Protein AF-A0A7W0UXC5-F1 (afdb_monomer)

Solvent-accessible surface area (backbone atoms only — not comparable to full-atom values): 11082 Å² total; per-residue (Å²): 135,85,87,82,89,87,86,85,89,84,90,81,88,84,83,84,75,85,76,75,75,83,62,87,64,82,83,83,62,98,62,79,60,66,54,21,40,32,71,38,45,44,98,84,42,76,66,62,75,82,71,69,79,82,81,42,94,87,54,53,85,73,67,74,88,87,68,81,73,88,72,95,60,55,63,36,79,86,38,43,72,46,76,74,27,32,44,44,52,34,64,46,100,92,46,72,38,41,35,32,41,35,38,20,26,59,24,35,41,37,36,25,35,61,88,73,49,42,80,74,50,76,47,78,58,91,69,95,73,78,70,53,102,85,54,27,75,81,68,49,69,86,33,51,49,19,23,80,59,67,46,41,50,42,80,49,99,48,87,41,41,70,47,80,49,70,60,68,49,59,91,84

Secondary structure (DSSP, 8-state):
-------------------------TT---SPP--B-STTSSTT-----TT--S--TTTGGG-------------BTTB-B---EEEEEEEETTEEEEEEEEEETTTEEEEEETTTTEEEEEEEPP-S----TT-SSSSGGG--SS--S--EEEE-SSTT-EEEE---S---

Foldseek 3Di:
DDDDDDDDDDDDDDDDDPPPDPDPPPPPDPDDFQWQFFQLSDPVSVVDRPSDDPDDPVCVVVDDDQDDDDDPWDAFQVWFKDDWTWDRWAQDPVGTFIWIWIDGFQQKIWTAGPNRRHTPDMDHDDDPDDADPNADPPPPRPFRFWFPHDWGKADDPDPNDIDTGGDITDPD

Sequence (172 aa):
MEHRKFMKVMGLLLLLGCLVGWGPSGLAQGGKPADWLTDGGNPQRTAWQQDEKILTTSNVKDMKLLWKIKLDNQPRQMHSLLPALIVGRVNTSSGPKQIAIVTGVSDNIYAIDADKGELLWKKHFESSWTPPPGGGRGAGVLCPGGITATPVIGPTDTPGKYTIYAASWDGM

Radius of gyration: 27.44 Å; Cα contacts (8 Å, |Δi|>4): 272; chains: 1; bounding box: 96×42×79 Å

Mean predicted aligned error: 11.37 Å

pLDDT: mean 82.0, std 21.21, range [31.67, 98.75]

Structure (mmCIF, N/CA/C/O backbone):
data_AF-A0A7W0UXC5-F1
#
_entry.id   AF-A0A7W0UXC5-F1
#
loop_
_atom_site.group_PDB
_atom_site.id
_atom_site.type_symbol
_atom_site.label_atom_id
_atom_site.label_alt_id
_atom_site.label_comp_id
_atom_site.label_asym_id
_atom_site.label_entity_id
_atom_site.label_seq_id
_atom_site.pdbx_PDB_ins_code
_atom_site.Cartn_x
_atom_site.Cartn_y
_atom_site.Cartn_z
_atom_site.occupancy
_atom_site.B_iso_or_equiv
_atom_site.auth_seq_id
_atom_site.auth_comp_id
_atom_site.auth_asym_id
_atom_site.auth_atom_id
_atom_site.pdbx_PDB_model_num
ATOM 1 N N . MET A 1 1 ? -73.340 -24.972 55.426 1.00 36.94 1 MET A N 1
ATOM 2 C CA . MET A 1 1 ? -72.731 -26.264 55.064 1.00 36.94 1 MET A CA 1
ATOM 3 C C . MET A 1 1 ? -71.814 -25.993 53.886 1.00 36.94 1 MET A C 1
ATOM 5 O O . MET A 1 1 ? -72.316 -25.606 52.845 1.00 36.94 1 MET A O 1
ATOM 9 N N . GLU A 1 2 ? -70.551 -25.681 54.187 1.00 37.78 2 GLU A N 1
ATOM 10 C CA . GLU A 1 2 ? -69.393 -26.591 54.002 1.00 37.78 2 GLU A CA 1
ATOM 11 C C . GLU A 1 2 ? -69.001 -26.618 52.504 1.00 37.78 2 GLU A C 1
ATOM 13 O O . GLU A 1 2 ? -69.792 -27.058 51.688 1.00 37.78 2 GLU A O 1
ATOM 18 N N . HIS A 1 3 ? -67.875 -26.080 52.020 1.00 38.66 3 HIS A N 1
ATOM 19 C CA . HIS A 1 3 ? -66.517 -26.168 52.551 1.00 38.66 3 HIS A CA 1
ATOM 20 C C . HIS A 1 3 ? -65.644 -24.936 52.244 1.00 38.66 3 HIS A C 1
ATOM 22 O O . HIS A 1 3 ? -65.675 -24.333 51.174 1.00 38.66 3 HIS A O 1
ATOM 28 N N . ARG A 1 4 ? -64.805 -24.620 53.231 1.00 39.22 4 ARG A N 1
ATOM 29 C CA . ARG A 1 4 ? -63.694 -23.663 53.240 1.00 39.22 4 ARG A CA 1
ATOM 30 C C . ARG A 1 4 ? -62.384 -24.320 52.762 1.00 39.22 4 ARG A C 1
ATOM 32 O O . ARG A 1 4 ? -62.093 -25.421 53.204 1.00 39.22 4 ARG A O 1
ATOM 39 N N . LYS A 1 5 ? -61.547 -23.503 52.094 1.00 38.72 5 LYS A N 1
ATOM 40 C CA . LYS A 1 5 ? -60.062 -23.393 52.184 1.00 38.72 5 LYS A CA 1
ATOM 41 C C . LYS A 1 5 ? -59.183 -24.556 51.678 1.00 38.72 5 LYS A C 1
ATOM 43 O O . LYS A 1 5 ? -59.349 -25.669 52.131 1.00 38.72 5 LYS A O 1
ATOM 48 N N . PHE A 1 6 ? -58.149 -24.231 50.885 1.00 39.91 6 PHE A N 1
ATOM 49 C CA . PHE A 1 6 ? -56.703 -24.486 51.131 1.00 39.91 6 PHE A CA 1
ATOM 50 C C . PHE A 1 6 ? -55.902 -23.919 49.918 1.00 39.91 6 PHE A C 1
ATOM 52 O O . PHE A 1 6 ? -56.141 -24.327 48.796 1.00 39.91 6 PHE A O 1
ATOM 59 N N . MET A 1 7 ? -55.200 -22.779 49.993 1.00 31.67 7 MET A N 1
ATOM 60 C CA . MET A 1 7 ? -53.840 -22.517 50.510 1.00 31.67 7 MET A CA 1
ATOM 61 C C . MET A 1 7 ? -52.699 -22.633 49.458 1.00 31.67 7 MET A C 1
ATOM 63 O O . MET A 1 7 ? -52.324 -23.726 49.071 1.00 31.67 7 MET A O 1
ATOM 67 N N . LYS A 1 8 ? -52.089 -21.467 49.160 1.00 32.59 8 LYS A N 1
ATOM 68 C CA . LYS A 1 8 ? -50.639 -21.163 49.020 1.00 32.59 8 LYS A CA 1
ATOM 69 C C . LYS A 1 8 ? -49.799 -21.582 47.780 1.00 32.59 8 LYS A C 1
ATOM 71 O O . LYS A 1 8 ? -49.506 -22.746 47.581 1.00 32.59 8 LYS A O 1
ATOM 76 N N . VAL A 1 9 ? -49.207 -20.523 47.186 1.00 35.12 9 VAL A N 1
ATOM 77 C CA . VAL A 1 9 ? -47.785 -20.339 46.775 1.00 35.12 9 VAL A CA 1
ATOM 78 C C . VAL A 1 9 ? -47.315 -21.006 45.474 1.00 35.12 9 VAL A C 1
ATOM 80 O O . VAL A 1 9 ? -47.221 -22.218 45.409 1.00 35.12 9 VAL A O 1
ATOM 83 N N . MET A 1 10 ? -46.905 -20.199 44.483 1.00 35.91 10 MET A N 1
ATOM 84 C CA . MET A 1 10 ? -45.503 -20.047 44.027 1.00 35.91 10 MET A CA 1
ATOM 85 C C . MET A 1 10 ? -45.479 -19.103 42.811 1.00 35.91 10 MET A C 1
ATOM 87 O O . MET A 1 10 ? -46.195 -19.329 41.839 1.00 35.91 10 MET A O 1
ATOM 91 N N . GLY A 1 11 ? -44.679 -18.038 42.857 1.00 33.97 11 GLY A N 1
ATOM 92 C CA . GLY A 1 11 ? -44.380 -17.245 41.663 1.00 33.97 11 GLY A CA 1
ATOM 93 C C . GLY A 1 11 ? -43.333 -17.917 40.777 1.00 33.97 11 GLY A C 1
ATOM 94 O O . GLY A 1 11 ? -42.555 -18.720 41.278 1.00 33.97 11 GLY A O 1
ATOM 95 N N . LEU A 1 12 ? -43.284 -17.547 39.494 1.00 36.38 12 LEU A N 1
ATOM 96 C CA . LEU A 1 12 ? -42.035 -17.293 38.766 1.00 36.38 12 LEU A CA 1
ATOM 97 C C . LEU A 1 12 ? -42.296 -16.678 37.381 1.00 36.38 12 LEU A C 1
ATOM 99 O O . LEU A 1 12 ? -43.292 -16.965 36.725 1.00 36.38 12 LEU A O 1
ATOM 103 N N . LEU A 1 13 ? -41.352 -15.823 36.989 1.00 43.78 13 LEU A N 1
ATOM 104 C CA . LEU A 1 13 ? -41.182 -15.107 35.729 1.00 43.78 13 LEU A CA 1
ATOM 105 C C . LEU A 1 13 ? -41.384 -15.958 34.464 1.00 43.78 13 LEU A C 1
ATOM 107 O O . LEU A 1 13 ? -40.856 -17.061 34.399 1.00 43.78 13 LEU A O 1
ATOM 111 N N . LEU A 1 14 ? -41.908 -15.334 33.400 1.00 40.72 14 LEU A N 1
ATOM 112 C CA . LEU A 1 14 ? -41.502 -15.602 32.010 1.00 40.72 14 LEU A CA 1
ATOM 113 C C . LEU A 1 14 ? -41.455 -14.283 31.212 1.00 40.72 14 LEU A C 1
ATOM 115 O O . LEU A 1 14 ? -42.376 -13.922 30.487 1.00 40.72 14 L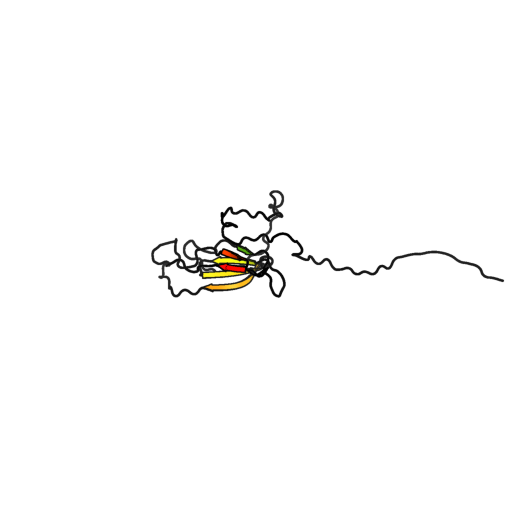EU A O 1
ATOM 119 N N . LEU A 1 15 ? -40.344 -13.559 31.368 1.00 43.34 15 LEU A N 1
ATOM 120 C CA . LEU A 1 15 ? -39.831 -12.633 30.356 1.00 43.34 15 LEU A CA 1
ATOM 121 C C . LEU A 1 15 ? -39.138 -13.485 29.276 1.00 43.34 15 LEU A C 1
ATOM 123 O O . LEU A 1 15 ? -37.982 -13.865 29.444 1.00 43.34 15 LEU A O 1
ATOM 127 N N . LEU A 1 16 ? -39.834 -13.806 28.182 1.00 45.47 16 LEU A N 1
ATOM 128 C CA . LEU A 1 16 ? -39.170 -14.098 26.904 1.00 45.47 16 LEU A CA 1
ATOM 129 C C . LEU A 1 16 ? -38.802 -12.729 26.303 1.00 45.47 16 LEU A C 1
ATOM 131 O O . LEU A 1 16 ? -39.671 -11.883 26.146 1.00 45.47 16 LEU A O 1
ATOM 135 N N . GLY A 1 17 ? -37.557 -12.379 25.999 1.00 39.31 17 GLY A N 1
ATOM 136 C CA . GLY A 1 17 ? -36.481 -13.228 25.506 1.00 39.31 17 GLY A CA 1
ATOM 137 C C . GLY A 1 17 ? -36.108 -12.854 24.067 1.00 39.31 17 GLY A C 1
ATOM 138 O O . GLY A 1 17 ? -35.896 -13.745 23.258 1.00 39.31 17 GLY A O 1
ATOM 139 N N . CYS A 1 18 ? -36.030 -11.561 23.722 1.00 36.66 18 CYS A N 1
ATOM 140 C CA . CYS A 1 18 ? -35.295 -11.126 22.531 1.00 36.66 18 CYS A CA 1
ATOM 141 C C . CYS A 1 18 ? -33.822 -10.976 22.912 1.00 36.66 18 CYS A C 1
ATOM 143 O O . CYS A 1 18 ? -33.339 -9.880 23.192 1.00 36.66 18 CYS A O 1
ATOM 145 N N . LEU A 1 19 ? -33.112 -12.105 22.949 1.00 41.59 19 LEU A N 1
ATOM 146 C CA . LEU A 1 19 ? -31.658 -12.112 22.860 1.00 41.59 19 LEU A CA 1
ATOM 147 C C . LEU A 1 19 ? -31.298 -11.619 21.456 1.00 41.59 19 LEU A C 1
ATOM 149 O O . LEU A 1 19 ? -31.180 -12.400 20.514 1.00 41.59 19 LEU A O 1
ATOM 153 N N . VAL A 1 20 ? -31.164 -10.302 21.310 1.00 51.16 20 VAL A N 1
ATOM 154 C CA . VAL A 1 20 ? -30.410 -9.722 20.203 1.00 51.16 20 VAL A CA 1
ATOM 155 C C . VAL A 1 20 ? -28.994 -10.244 20.381 1.00 51.16 20 VAL A C 1
ATOM 157 O O . VAL A 1 20 ? -28.284 -9.844 21.301 1.00 51.16 20 VAL A O 1
ATOM 160 N N . GLY A 1 21 ? -28.632 -11.228 19.561 1.00 40.81 21 GLY A N 1
ATOM 161 C CA . GLY A 1 21 ? -27.298 -11.792 19.551 1.00 40.81 21 GLY A CA 1
ATOM 162 C C . GLY A 1 21 ? -26.290 -10.675 19.329 1.00 40.81 21 GLY A C 1
ATOM 163 O O . GLY A 1 21 ? -26.206 -10.112 18.239 1.00 40.81 21 GLY A O 1
ATOM 164 N N . TRP A 1 22 ? -25.509 -10.369 20.361 1.00 45.59 22 TRP A N 1
ATOM 165 C CA . TRP A 1 22 ? -24.219 -9.715 20.211 1.00 45.59 22 TRP A CA 1
ATOM 166 C C . TRP A 1 22 ? -23.282 -10.683 19.484 1.00 45.59 22 TRP A C 1
ATOM 168 O O . TRP A 1 22 ? -22.440 -11.344 20.084 1.00 45.59 22 TRP A O 1
ATOM 178 N N . GLY A 1 23 ? -23.449 -10.796 18.167 1.00 49.66 23 GLY A N 1
ATOM 179 C CA . GLY A 1 23 ? -22.329 -11.158 17.313 1.00 49.66 23 GLY A CA 1
ATOM 180 C C . GLY A 1 23 ? -21.300 -10.027 17.399 1.00 49.66 23 GLY A C 1
ATOM 181 O O . GLY A 1 23 ? -21.712 -8.864 17.493 1.00 49.66 23 GLY A O 1
ATOM 182 N N . PRO A 1 24 ? -19.985 -10.313 17.395 1.00 45.75 24 PRO A N 1
ATOM 183 C CA . PRO A 1 24 ? -18.976 -9.270 17.332 1.00 45.75 24 PRO A CA 1
ATOM 184 C C . PRO A 1 24 ? -19.204 -8.498 16.036 1.00 45.75 24 PRO A C 1
ATOM 186 O O . PRO A 1 24 ? -18.845 -8.930 14.944 1.00 45.75 24 PRO A O 1
ATOM 189 N N . SER A 1 25 ? -19.863 -7.354 16.172 1.00 50.22 25 SER A N 1
ATOM 190 C CA . SER A 1 25 ? -20.007 -6.356 15.129 1.00 50.22 25 SER A CA 1
ATOM 191 C C . SER A 1 25 ? -18.647 -5.682 15.021 1.00 50.22 25 SER A C 1
ATOM 193 O O . SER A 1 25 ? -18.435 -4.583 15.530 1.00 50.22 25 SER A O 1
ATOM 195 N N . GLY A 1 26 ? -17.681 -6.402 14.447 1.00 52.19 26 GLY A N 1
ATOM 196 C CA . GLY A 1 26 ? -16.426 -5.810 14.024 1.00 52.19 26 GLY A CA 1
ATOM 197 C C . GLY A 1 26 ? -16.777 -4.627 13.132 1.00 52.19 26 GLY A C 1
ATOM 198 O O . GLY A 1 26 ? -17.534 -4.786 12.179 1.00 52.19 26 GLY A O 1
ATOM 199 N N . LEU A 1 27 ? -16.252 -3.452 13.479 1.00 52.56 27 LEU A N 1
ATOM 200 C CA . LEU A 1 27 ? -16.421 -2.158 12.803 1.00 52.56 27 LEU A CA 1
ATOM 201 C C . LEU A 1 27 ? -17.557 -1.233 13.282 1.00 52.56 27 LEU A C 1
ATOM 203 O O . LEU A 1 27 ? -17.791 -0.207 12.644 1.00 52.56 27 LEU A O 1
ATOM 207 N N . ALA A 1 28 ? -18.176 -1.468 14.442 1.00 43.12 28 ALA A N 1
ATOM 208 C CA . ALA A 1 28 ? -18.952 -0.424 15.127 1.00 43.12 28 ALA A CA 1
ATOM 209 C C . ALA A 1 28 ? -18.082 0.365 16.127 1.00 43.12 28 ALA A C 1
ATOM 211 O O . ALA A 1 28 ? -18.324 0.352 17.330 1.00 43.12 28 ALA A O 1
ATOM 212 N N . GLN A 1 29 ? -17.050 1.062 15.643 1.00 43.69 29 GLN A N 1
ATOM 213 C CA . GLN A 1 29 ? -16.349 2.062 16.452 1.00 43.69 29 GLN A CA 1
ATOM 214 C C . GLN A 1 29 ? -16.092 3.307 15.602 1.00 43.69 29 GLN A C 1
ATOM 216 O O . GLN A 1 29 ? -15.340 3.278 14.628 1.00 43.69 29 GLN A O 1
ATOM 221 N N . GLY A 1 30 ? -16.764 4.403 15.969 1.00 43.41 30 GLY A N 1
ATOM 222 C CA . GLY A 1 30 ? -16.698 5.726 15.339 1.00 43.41 30 GLY A CA 1
ATOM 223 C C . GLY A 1 30 ? -15.364 6.456 15.530 1.00 43.41 30 GLY A C 1
ATOM 224 O O . GLY A 1 30 ? -15.349 7.675 15.662 1.00 43.41 30 GLY A O 1
ATOM 225 N N . GLY A 1 31 ? -14.250 5.722 15.568 1.00 53.28 31 GLY A N 1
ATOM 226 C CA . GLY A 1 31 ? -12.914 6.283 15.420 1.00 53.28 31 GLY A CA 1
ATOM 227 C C . GLY A 1 31 ? -12.640 6.624 13.956 1.00 53.28 31 GLY A C 1
ATOM 228 O O . GLY A 1 31 ? -13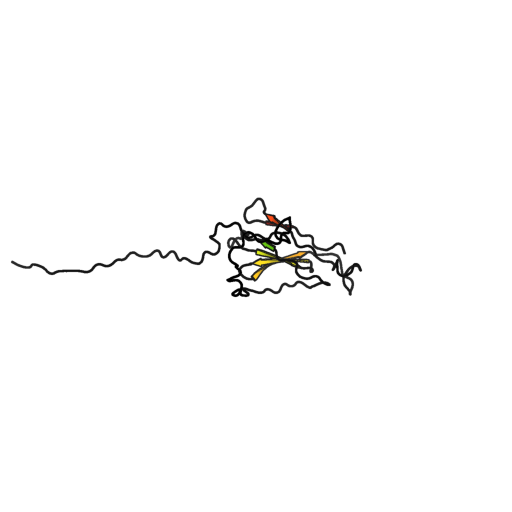.184 5.990 13.036 1.00 53.28 31 GLY A O 1
ATOM 229 N N . LYS A 1 32 ? -11.795 7.635 13.729 1.00 63.78 32 LYS A N 1
ATOM 230 C CA . LYS A 1 32 ? -11.215 7.856 12.402 1.00 63.78 32 LYS A CA 1
ATOM 231 C C . LYS A 1 32 ? -10.501 6.562 11.979 1.00 63.78 32 LYS A C 1
ATOM 233 O O . LYS A 1 32 ? -9.865 5.941 12.831 1.00 63.78 32 LYS A O 1
ATOM 238 N N . PRO A 1 33 ? -10.660 6.101 10.727 1.00 77.44 33 PRO A N 1
ATOM 239 C CA . PRO A 1 33 ? -9.871 4.978 10.237 1.00 77.44 33 PRO A CA 1
ATOM 240 C C . PRO A 1 33 ? -8.381 5.272 10.446 1.00 77.44 33 PRO A C 1
ATOM 242 O O . PRO A 1 33 ? -7.949 6.385 10.151 1.00 77.44 33 PRO A O 1
ATOM 245 N N . ALA A 1 34 ? -7.615 4.292 10.933 1.00 87.69 34 ALA A N 1
ATOM 246 C CA . ALA A 1 34 ? -6.159 4.386 11.056 1.00 87.69 34 ALA A CA 1
ATOM 247 C C . ALA A 1 34 ? -5.504 4.230 9.670 1.00 87.69 34 ALA A C 1
ATOM 249 O O . ALA A 1 34 ? -4.797 3.263 9.386 1.00 87.69 34 ALA A O 1
ATOM 250 N N . ASP A 1 35 ? -5.821 5.167 8.780 1.00 93.12 35 ASP A N 1
ATOM 251 C CA . ASP A 1 35 ? -5.352 5.197 7.404 1.00 93.12 35 ASP A CA 1
ATOM 252 C C . ASP A 1 35 ? -3.819 5.368 7.357 1.00 93.12 35 ASP A C 1
ATOM 254 O O . ASP A 1 35 ? -3.210 6.055 8.179 1.00 93.12 35 ASP A O 1
ATOM 258 N N . TRP A 1 36 ? -3.188 4.747 6.361 1.00 96.62 36 TRP A N 1
ATOM 259 C CA . TRP A 1 36 ? -1.774 4.907 6.020 1.00 96.62 36 TRP A CA 1
ATOM 260 C C . TRP A 1 36 ? -1.660 5.014 4.498 1.00 96.62 36 TRP A C 1
ATOM 262 O O . TRP A 1 36 ? -1.390 4.040 3.797 1.00 96.62 36 TRP A O 1
ATOM 272 N N . LEU A 1 37 ? -1.966 6.201 3.974 1.00 96.38 37 LEU A N 1
ATOM 273 C CA . LEU A 1 37 ? -2.266 6.403 2.550 1.00 96.38 37 LEU A CA 1
ATOM 274 C C . LEU A 1 37 ? -1.046 6.721 1.677 1.00 96.38 37 LEU A C 1
ATOM 276 O O . LEU A 1 37 ? -1.165 6.844 0.462 1.00 96.38 37 LEU A O 1
ATOM 280 N N . THR A 1 38 ? 0.124 6.892 2.277 1.00 96.81 38 THR A N 1
ATOM 281 C CA . THR A 1 38 ? 1.370 7.210 1.576 1.00 96.81 38 THR A CA 1
ATOM 282 C C . THR A 1 38 ? 2.539 6.584 2.312 1.00 96.81 38 THR A C 1
ATOM 284 O O . THR A 1 38 ? 2.470 6.339 3.519 1.00 96.81 38 THR A O 1
ATOM 287 N N . ASP A 1 39 ? 3.640 6.372 1.602 1.00 96.06 39 ASP A N 1
ATOM 288 C CA . ASP A 1 39 ? 4.907 6.040 2.237 1.00 96.06 39 ASP A CA 1
ATOM 289 C C . ASP A 1 39 ? 5.266 7.080 3.316 1.00 96.06 39 ASP A C 1
ATOM 291 O O . ASP A 1 39 ? 5.092 8.284 3.114 1.00 96.06 39 ASP A O 1
ATOM 295 N N . GLY A 1 40 ? 5.702 6.605 4.483 1.00 95.75 40 GLY A N 1
ATOM 296 C CA . GLY A 1 40 ? 5.922 7.429 5.678 1.00 95.75 40 GLY A CA 1
ATOM 297 C C . GLY A 1 40 ? 4.657 7.921 6.408 1.00 95.75 40 GLY A C 1
ATOM 298 O O . GLY A 1 40 ? 4.781 8.673 7.373 1.00 95.75 40 GLY A O 1
ATOM 299 N N . GLY A 1 41 ? 3.455 7.520 5.983 1.00 94.44 41 GLY A N 1
ATOM 300 C CA . GLY A 1 41 ? 2.181 7.711 6.695 1.00 94.44 41 GLY A CA 1
ATOM 301 C C . GLY A 1 41 ? 1.507 9.076 6.515 1.00 94.44 41 GLY A C 1
ATOM 302 O O . GLY A 1 41 ? 0.287 9.173 6.605 1.00 94.44 41 GLY A O 1
ATOM 303 N N . ASN A 1 42 ? 2.263 10.132 6.212 1.00 93.44 42 ASN A N 1
ATOM 304 C CA . ASN A 1 42 ? 1.749 11.482 5.956 1.00 93.44 42 ASN A CA 1
ATOM 305 C C . ASN A 1 42 ? 2.686 12.260 5.007 1.00 93.44 42 ASN A C 1
ATOM 307 O O . ASN A 1 42 ? 3.779 11.771 4.711 1.00 93.44 42 ASN A O 1
ATOM 311 N N . PRO A 1 43 ? 2.310 13.464 4.525 1.00 93.56 43 PRO A N 1
ATOM 312 C CA . PRO A 1 43 ? 3.158 14.249 3.620 1.00 93.56 43 PRO A CA 1
ATOM 313 C C . PRO A 1 43 ? 4.549 14.584 4.179 1.00 93.56 43 PRO A C 1
ATOM 315 O O . PRO A 1 43 ? 5.505 14.689 3.417 1.00 93.56 43 PRO A O 1
ATOM 318 N N . GLN A 1 44 ? 4.678 14.721 5.502 1.00 95.81 44 GLN A N 1
ATOM 319 C CA . GLN A 1 44 ? 5.952 14.952 6.195 1.00 95.81 44 GLN A CA 1
ATOM 320 C C . GLN A 1 44 ? 6.759 13.662 6.409 1.00 95.81 44 GLN A C 1
ATOM 322 O O . GLN A 1 44 ? 7.893 13.726 6.877 1.00 95.81 44 GLN A O 1
ATOM 327 N N . ARG A 1 45 ? 6.188 12.501 6.067 1.00 95.50 45 ARG A N 1
ATOM 328 C CA . ARG A 1 45 ? 6.786 11.168 6.191 1.00 95.50 45 ARG A CA 1
ATOM 329 C C . ARG A 1 45 ? 7.292 10.869 7.602 1.00 95.50 45 ARG A C 1
ATOM 331 O O . ARG A 1 45 ? 8.366 10.301 7.776 1.00 95.50 45 ARG A O 1
ATOM 338 N N . THR A 1 46 ? 6.521 11.237 8.625 1.00 96.50 46 THR A N 1
ATOM 339 C CA . THR A 1 46 ? 6.961 11.080 10.025 1.00 96.50 46 THR A CA 1
ATOM 340 C C . THR A 1 46 ? 6.981 9.630 10.514 1.00 96.50 46 THR A C 1
ATOM 342 O O . THR A 1 46 ? 7.430 9.388 11.630 1.00 96.50 46 THR A O 1
ATOM 345 N N . ALA A 1 47 ? 6.451 8.681 9.735 1.00 95.81 47 ALA A N 1
ATOM 346 C CA . ALA A 1 47 ? 6.353 7.262 10.080 1.00 95.81 47 ALA A CA 1
ATOM 347 C C . ALA A 1 47 ? 5.625 6.991 11.414 1.00 95.81 47 ALA A C 1
ATOM 349 O O . ALA A 1 47 ? 5.955 6.053 12.136 1.00 95.81 47 ALA A O 1
ATOM 350 N N . TRP A 1 48 ? 4.613 7.801 11.743 1.00 94.69 48 TRP A N 1
ATOM 351 C CA . TRP A 1 48 ? 3.879 7.697 13.005 1.00 94.69 48 TRP A CA 1
ATOM 352 C C . TRP A 1 48 ? 2.388 7.447 12.772 1.00 94.69 48 TRP A C 1
ATOM 354 O O . TRP A 1 48 ? 1.705 8.296 12.200 1.00 94.69 48 TRP A O 1
ATOM 364 N N . GLN A 1 49 ? 1.881 6.309 13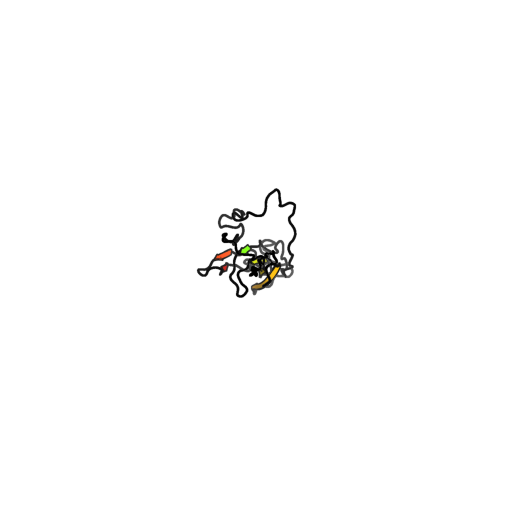.264 1.00 92.38 49 GLN A N 1
ATOM 365 C CA . GLN A 1 49 ? 0.445 6.028 13.306 1.00 92.38 49 GLN A CA 1
ATOM 366 C C . GLN A 1 49 ? -0.165 6.624 14.582 1.00 92.38 49 GLN A C 1
ATOM 368 O O . GLN A 1 49 ? -0.078 6.040 15.663 1.00 92.38 49 GLN A O 1
ATOM 373 N N . GLN A 1 50 ? -0.754 7.813 14.469 1.00 90.69 50 GLN A N 1
ATOM 374 C CA . GLN A 1 50 ? -1.307 8.552 15.610 1.00 90.69 50 GLN A CA 1
ATOM 375 C C . GLN A 1 50 ? -2.597 7.935 16.153 1.00 90.69 50 GLN A C 1
ATOM 377 O O . GLN A 1 50 ? -2.884 8.077 17.346 1.00 90.69 50 GLN A O 1
ATOM 382 N N . ASP A 1 51 ? -3.342 7.224 15.308 1.00 89.56 51 ASP A N 1
ATOM 383 C CA . ASP A 1 51 ? -4.630 6.629 15.664 1.00 89.56 51 ASP A CA 1
ATOM 384 C C . ASP A 1 51 ? -4.493 5.222 16.281 1.00 89.56 51 ASP A C 1
ATOM 386 O O . ASP A 1 51 ? -5.476 4.659 16.759 1.00 89.56 51 ASP A O 1
ATOM 390 N N . GLU A 1 52 ? -3.274 4.671 16.369 1.00 88.25 52 GLU A N 1
ATOM 391 C CA . GLU A 1 52 ? -3.003 3.386 17.030 1.00 88.25 52 GLU A CA 1
ATOM 392 C C . GLU A 1 52 ? -3.117 3.518 18.558 1.00 88.25 52 GLU A C 1
ATOM 394 O O . GLU A 1 52 ? -2.542 4.428 19.173 1.00 88.25 52 GLU A O 1
ATOM 399 N N . LYS A 1 53 ? -3.895 2.625 19.179 1.00 89.81 53 LYS A N 1
ATOM 400 C CA . LYS A 1 53 ? -4.211 2.641 20.623 1.00 89.81 53 LYS A CA 1
ATOM 401 C C . LYS A 1 53 ? -4.262 1.244 21.255 1.00 89.81 53 LYS A C 1
ATOM 403 O O . LYS A 1 53 ? -4.540 1.135 22.446 1.00 89.81 53 LYS A O 1
ATOM 408 N N . ILE A 1 54 ? -4.041 0.191 20.472 1.00 91.62 54 ILE A N 1
ATOM 409 C CA . ILE A 1 54 ? -4.171 -1.208 20.881 1.00 91.62 54 ILE A CA 1
ATOM 410 C C . ILE A 1 54 ? -2.815 -1.732 21.355 1.00 91.62 54 ILE A C 1
ATOM 412 O O . ILE A 1 54 ? -2.726 -2.312 22.437 1.00 91.62 54 ILE A O 1
ATOM 416 N N . LEU A 1 55 ? -1.755 -1.530 20.569 1.00 93.88 55 LEU A N 1
ATOM 417 C CA . LEU A 1 55 ? -0.414 -2.018 20.887 1.00 93.88 55 LEU A CA 1
ATOM 418 C C . LEU A 1 55 ? 0.286 -1.127 21.921 1.00 93.88 55 LEU A C 1
ATOM 420 O O . LEU A 1 55 ? 0.341 0.096 21.798 1.00 93.88 55 LEU A O 1
ATOM 424 N N . THR A 1 56 ? 0.871 -1.757 22.937 1.00 95.75 56 THR A N 1
ATOM 425 C CA . THR A 1 56 ? 1.622 -1.117 24.021 1.00 95.75 56 THR A CA 1
ATOM 426 C C . THR A 1 56 ? 2.904 -1.896 24.311 1.00 95.75 56 THR A C 1
ATOM 428 O O . THR A 1 56 ? 3.027 -3.080 23.996 1.00 95.75 56 THR A O 1
ATOM 431 N N . THR A 1 57 ? 3.864 -1.272 24.996 1.00 96.69 57 THR A N 1
ATOM 432 C CA . THR A 1 57 ? 5.102 -1.952 25.421 1.00 96.69 57 THR A CA 1
ATOM 433 C C . THR A 1 57 ? 4.854 -3.127 26.372 1.00 96.69 57 THR A C 1
ATOM 435 O O . THR A 1 57 ? 5.701 -4.011 26.475 1.00 96.69 57 THR A O 1
ATOM 438 N N . SER A 1 58 ? 3.702 -3.176 27.048 1.00 97.38 58 SER A N 1
ATOM 439 C CA . SER A 1 58 ? 3.346 -4.265 27.960 1.00 97.38 58 SER A CA 1
ATOM 440 C C . SER A 1 58 ? 2.664 -5.451 27.275 1.00 97.38 58 SER A C 1
ATOM 442 O O . SER A 1 58 ? 2.776 -6.565 27.791 1.00 97.38 58 SER A O 1
ATOM 444 N N . ASN A 1 59 ? 1.986 -5.241 26.137 1.00 97.69 59 ASN A N 1
ATOM 445 C CA . ASN A 1 59 ? 1.230 -6.288 25.436 1.00 97.69 59 ASN A CA 1
ATOM 446 C C . ASN A 1 59 ? 1.873 -6.763 24.121 1.00 97.69 59 ASN A C 1
ATOM 448 O O . ASN A 1 59 ? 1.554 -7.853 23.655 1.00 97.69 59 ASN A O 1
ATOM 452 N N . VAL A 1 60 ? 2.816 -6.004 23.547 1.00 96.94 60 VAL A N 1
ATOM 453 C CA . VAL A 1 60 ? 3.442 -6.330 22.251 1.00 96.94 60 VAL A CA 1
ATOM 454 C C . VAL A 1 60 ? 4.158 -7.688 22.259 1.00 96.94 60 VAL A C 1
ATOM 456 O O . VAL A 1 60 ? 4.275 -8.339 21.225 1.00 96.94 60 VAL A O 1
ATOM 459 N N . LYS A 1 61 ? 4.577 -8.152 23.443 1.00 97.56 61 LYS A N 1
ATOM 460 C CA . LYS A 1 61 ? 5.166 -9.481 23.667 1.00 97.56 61 LYS A CA 1
ATOM 461 C C . LYS A 1 61 ? 4.241 -10.642 23.272 1.00 97.56 61 LYS A C 1
ATOM 463 O O . LYS A 1 61 ? 4.733 -11.722 22.971 1.00 97.56 61 LYS A O 1
ATOM 468 N N . ASP A 1 62 ? 2.927 -10.417 23.272 1.00 97.00 62 ASP A N 1
ATOM 469 C CA . ASP A 1 62 ? 1.906 -11.433 23.002 1.00 97.00 62 ASP A CA 1
ATOM 470 C C . ASP A 1 62 ? 1.404 -11.382 21.543 1.00 97.00 62 ASP A C 1
ATOM 472 O O . ASP A 1 62 ? 0.425 -12.048 21.194 1.00 97.00 62 ASP A O 1
ATOM 476 N N . MET A 1 63 ? 2.056 -10.589 20.681 1.00 97.19 63 MET A N 1
ATOM 477 C CA . MET A 1 63 ? 1.701 -10.445 19.269 1.00 97.19 63 MET A CA 1
ATOM 478 C C . MET A 1 63 ? 1.820 -11.775 18.517 1.00 97.19 63 MET A C 1
ATOM 480 O O . MET A 1 63 ? 2.740 -12.564 18.732 1.00 97.19 63 MET A O 1
ATOM 484 N N . LYS A 1 64 ? 0.884 -12.015 17.594 1.00 97.00 64 LYS A N 1
ATOM 485 C CA . LYS A 1 64 ? 0.819 -13.238 16.789 1.00 97.00 64 LYS A CA 1
ATOM 486 C C . LYS A 1 64 ? 0.718 -12.900 15.312 1.00 97.00 64 LYS A C 1
ATOM 488 O O . LYS A 1 64 ? 0.115 -11.899 14.934 1.00 97.00 64 LYS A O 1
ATOM 493 N N . LEU A 1 65 ? 1.256 -13.787 14.480 1.00 97.44 65 LEU A N 1
ATOM 494 C CA . LEU A 1 65 ? 0.996 -13.765 13.047 1.00 97.44 65 LEU A CA 1
ATOM 495 C C . LEU A 1 65 ? -0.471 -14.144 12.805 1.00 97.44 65 LEU A C 1
ATOM 497 O O . LEU A 1 65 ? -0.864 -15.269 13.110 1.00 97.44 65 LEU A O 1
ATOM 501 N N . LEU A 1 66 ? -1.265 -13.218 12.264 1.00 97.12 66 LEU A N 1
ATOM 502 C CA . LEU A 1 66 ? -2.670 -13.478 11.934 1.00 97.12 66 LEU A CA 1
ATOM 503 C C . LEU A 1 66 ? -2.807 -14.232 10.609 1.00 97.12 66 LEU A C 1
ATOM 505 O O . LEU A 1 66 ? -3.544 -15.209 10.521 1.00 97.12 66 LEU A O 1
ATOM 509 N N . TRP A 1 67 ? -2.060 -13.812 9.589 1.00 98.19 67 TRP A N 1
ATOM 510 C CA . TRP A 1 67 ? -2.068 -14.433 8.269 1.00 98.19 67 TRP A CA 1
ATOM 511 C C . TRP A 1 67 ? -0.771 -14.134 7.511 1.00 98.19 67 TRP A C 1
ATOM 513 O O . TRP A 1 67 ? 0.009 -13.257 7.881 1.00 98.19 67 TRP A O 1
ATOM 523 N N . LYS A 1 68 ? -0.537 -14.888 6.432 1.00 97.94 68 LYS A N 1
ATOM 524 C CA . LYS A 1 68 ? 0.518 -14.630 5.446 1.00 97.94 68 LYS A CA 1
ATOM 525 C C . LYS A 1 68 ? -0.028 -14.886 4.047 1.00 97.94 68 LYS A C 1
ATOM 527 O O . LYS A 1 68 ? -0.766 -15.847 3.847 1.00 97.94 68 LYS A O 1
ATOM 532 N N . ILE A 1 69 ? 0.389 -14.075 3.082 1.00 98.19 69 ILE A N 1
ATOM 533 C CA . ILE A 1 69 ? 0.034 -14.238 1.672 1.00 98.19 69 ILE A CA 1
ATOM 534 C C . ILE A 1 69 ? 1.298 -14.211 0.814 1.00 98.19 69 ILE A C 1
ATOM 536 O O . ILE A 1 69 ? 2.239 -13.469 1.097 1.00 98.19 69 ILE A O 1
ATOM 540 N N . LYS A 1 70 ? 1.334 -15.040 -0.233 1.00 97.50 70 LYS A N 1
ATOM 541 C CA . LYS A 1 70 ? 2.371 -14.989 -1.265 1.00 97.50 70 LYS A CA 1
ATOM 542 C C . LYS A 1 70 ? 1.814 -14.248 -2.473 1.00 97.50 70 LYS A C 1
ATOM 544 O O . LYS A 1 70 ? 0.841 -14.698 -3.067 1.00 97.50 70 LYS A O 1
ATOM 549 N N . LEU A 1 71 ? 2.449 -13.138 -2.827 1.00 98.19 71 LEU A N 1
ATOM 550 C CA . LEU A 1 71 ? 2.145 -12.380 -4.038 1.00 98.19 71 LEU A CA 1
ATOM 551 C C . LEU A 1 71 ? 3.083 -12.834 -5.154 1.00 98.19 71 LEU A C 1
ATOM 553 O O . LEU A 1 71 ? 4.238 -13.180 -4.899 1.00 98.19 71 LEU A O 1
ATOM 557 N N . ASP A 1 72 ? 2.611 -12.817 -6.394 1.00 95.94 72 ASP A N 1
ATOM 558 C CA . ASP A 1 72 ? 3.389 -13.192 -7.576 1.00 95.94 72 ASP A CA 1
ATOM 559 C C . ASP A 1 72 ? 4.303 -12.050 -8.055 1.00 95.94 72 ASP A C 1
ATOM 561 O O . ASP A 1 72 ? 4.473 -11.808 -9.248 1.00 95.94 72 ASP A O 1
ATOM 565 N N . ASN A 1 73 ? 4.942 -11.365 -7.103 1.00 94.88 73 ASN A N 1
ATOM 566 C CA . ASN A 1 73 ? 5.963 -10.376 -7.395 1.00 94.88 73 ASN A CA 1
ATOM 567 C C . ASN A 1 73 ? 7.301 -11.058 -7.674 1.00 94.88 73 ASN A C 1
ATOM 569 O O . ASN A 1 73 ? 7.887 -11.652 -6.770 1.00 94.88 73 ASN A O 1
ATOM 573 N N . GLN A 1 74 ? 7.804 -10.925 -8.899 1.00 91.69 74 GLN A N 1
ATOM 574 C CA . GLN A 1 74 ? 9.176 -11.306 -9.229 1.00 91.69 74 GLN A CA 1
ATOM 575 C C . GLN A 1 74 ? 10.124 -10.171 -8.820 1.00 91.69 74 GLN A C 1
ATOM 577 O O . GLN A 1 74 ? 10.008 -9.079 -9.386 1.00 91.69 74 GLN A O 1
ATOM 582 N N . PRO A 1 75 ? 11.034 -10.380 -7.848 1.00 90.75 75 PRO A N 1
ATOM 583 C CA . PRO A 1 75 ? 12.045 -9.386 -7.510 1.00 90.75 75 PRO A CA 1
ATOM 584 C C . PRO A 1 75 ? 12.932 -9.085 -8.720 1.00 90.75 75 PRO A C 1
ATOM 586 O O . PRO A 1 75 ? 13.216 -9.965 -9.533 1.00 90.75 75 PRO A O 1
ATOM 589 N N . ARG A 1 76 ? 13.386 -7.840 -8.829 1.00 86.69 76 ARG A N 1
ATOM 590 C CA . ARG A 1 76 ? 14.290 -7.385 -9.889 1.00 86.69 76 ARG A CA 1
ATOM 591 C C . ARG A 1 76 ? 15.417 -6.598 -9.232 1.00 86.69 76 ARG A C 1
ATOM 593 O O . ARG A 1 76 ? 15.155 -5.615 -8.543 1.00 86.69 76 ARG A O 1
ATOM 600 N N . GLN A 1 77 ? 16.665 -7.011 -9.450 1.00 85.81 77 GLN A N 1
ATOM 601 C CA . GLN A 1 77 ? 17.828 -6.417 -8.777 1.00 85.81 77 GLN A CA 1
ATOM 602 C C . GLN A 1 77 ? 17.633 -6.413 -7.244 1.00 85.81 77 GLN A C 1
ATOM 604 O O . GLN A 1 77 ? 17.280 -7.440 -6.668 1.00 85.81 77 GLN A O 1
ATOM 609 N N . MET A 1 78 ? 17.816 -5.265 -6.589 1.00 87.81 78 MET A N 1
ATOM 610 C CA . MET A 1 78 ? 17.621 -5.075 -5.146 1.00 87.81 78 MET A CA 1
ATOM 611 C C . MET A 1 78 ? 16.186 -4.656 -4.771 1.00 87.81 78 MET A C 1
ATOM 613 O O . MET A 1 78 ? 15.955 -4.181 -3.662 1.00 87.81 78 MET A O 1
ATOM 617 N N . HIS A 1 79 ? 15.219 -4.817 -5.680 1.00 90.88 79 HIS A N 1
ATOM 618 C CA . HIS A 1 79 ? 13.836 -4.370 -5.496 1.00 90.88 79 HIS A CA 1
ATOM 619 C C . HIS A 1 79 ? 12.864 -5.549 -5.439 1.00 90.88 79 HIS A C 1
ATOM 621 O O . HIS A 1 79 ? 13.021 -6.555 -6.135 1.00 90.88 79 HIS A O 1
ATOM 627 N N . SER A 1 80 ? 11.829 -5.416 -4.612 1.00 94.69 80 SER A N 1
ATOM 628 C CA . SER A 1 80 ? 10.791 -6.430 -4.410 1.00 94.69 80 SER A CA 1
ATOM 629 C C . SER A 1 80 ? 9.433 -5.749 -4.192 1.00 94.69 80 SER A C 1
ATOM 631 O O . SER A 1 80 ? 9.042 -4.905 -4.997 1.00 94.69 80 SER A O 1
ATOM 633 N N . LEU A 1 81 ? 8.696 -6.129 -3.148 1.00 97.19 81 LEU A N 1
ATOM 634 C CA . LEU A 1 81 ? 7.519 -5.412 -2.674 1.00 97.19 81 LEU A CA 1
ATOM 635 C C . LEU A 1 81 ? 7.930 -4.083 -2.028 1.00 97.19 81 LEU A C 1
ATOM 637 O O . LEU A 1 81 ? 8.942 -4.005 -1.333 1.00 97.19 81 LEU A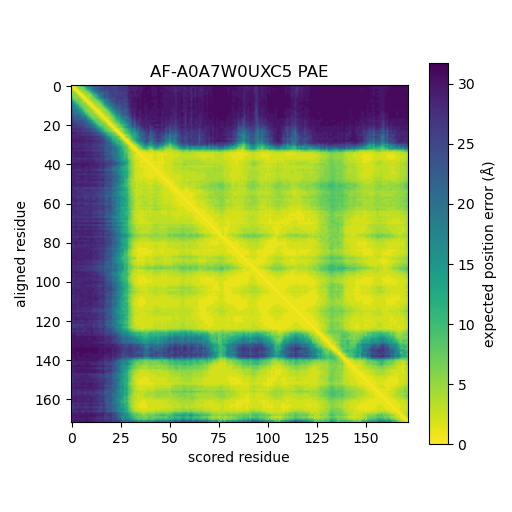 O 1
ATOM 641 N N . LEU A 1 82 ? 7.119 -3.061 -2.257 1.00 96.38 82 LEU A N 1
ATOM 642 C CA . LEU A 1 82 ? 7.227 -1.737 -1.655 1.00 96.38 82 LEU A CA 1
ATOM 643 C C . LEU A 1 82 ? 6.390 -1.679 -0.361 1.00 96.38 82 LEU A C 1
ATOM 645 O O . LEU A 1 82 ? 5.565 -2.573 -0.137 1.00 96.38 82 LEU A O 1
ATOM 649 N N . PRO A 1 83 ? 6.588 -0.659 0.501 1.00 96.31 83 PRO A N 1
ATOM 650 C CA . PRO A 1 83 ? 5.802 -0.476 1.718 1.00 96.31 83 PRO A CA 1
ATOM 651 C C . PRO A 1 83 ? 4.296 -0.669 1.510 1.00 96.31 83 PRO A C 1
ATOM 653 O O . PRO A 1 83 ? 3.712 -0.162 0.550 1.00 96.31 83 PRO A O 1
ATOM 656 N N . ALA A 1 84 ? 3.670 -1.406 2.428 1.00 97.12 84 ALA A N 1
ATOM 657 C CA . ALA A 1 84 ? 2.229 -1.602 2.431 1.00 97.12 84 ALA A CA 1
ATOM 658 C C . ALA A 1 84 ? 1.519 -0.319 2.880 1.00 97.12 84 ALA A C 1
ATOM 660 O O . ALA A 1 84 ? 1.904 0.306 3.868 1.00 97.12 84 ALA A O 1
ATOM 661 N N . LEU A 1 85 ? 0.460 0.040 2.165 1.00 98.25 85 LEU A N 1
ATOM 662 C CA . LEU A 1 85 ? -0.437 1.140 2.500 1.00 98.25 85 LEU A CA 1
ATOM 663 C C . LEU A 1 85 ? -1.743 0.569 3.041 1.00 98.25 85 LEU A C 1
ATOM 665 O O . LEU A 1 85 ? -2.185 -0.485 2.585 1.00 98.25 85 LEU A O 1
ATOM 669 N N . ILE A 1 86 ? -2.378 1.260 3.983 1.00 97.50 86 ILE A N 1
ATOM 670 C CA . ILE A 1 86 ? -3.624 0.808 4.611 1.00 97.50 86 ILE A CA 1
ATOM 671 C C . ILE A 1 86 ? -4.727 1.817 4.324 1.00 97.50 86 ILE A C 1
ATOM 673 O O . ILE A 1 86 ? -4.612 2.992 4.664 1.00 97.50 86 ILE A O 1
ATOM 677 N N . VAL A 1 87 ? -5.815 1.337 3.728 1.00 96.75 87 VAL A N 1
ATOM 678 C CA . VAL A 1 87 ? -7.074 2.070 3.621 1.00 96.75 87 VAL A CA 1
ATOM 679 C C . VAL A 1 87 ? -8.029 1.475 4.644 1.00 96.75 87 VAL A C 1
ATOM 681 O O . VAL A 1 87 ? -8.555 0.377 4.463 1.00 96.75 87 VAL A O 1
ATOM 684 N N . GLY A 1 88 ? -8.228 2.181 5.748 1.00 93.88 88 GLY A N 1
ATOM 685 C CA . GLY A 1 88 ? -8.915 1.696 6.937 1.00 93.88 88 GLY A CA 1
ATOM 686 C C . GLY A 1 88 ? -10.433 1.585 6.790 1.00 93.88 88 GLY A C 1
ATOM 687 O O . GLY A 1 88 ? -11.085 1.004 7.658 1.00 93.88 88 GLY A O 1
ATOM 688 N N . ARG A 1 89 ? -11.039 2.132 5.725 1.00 94.00 89 ARG A N 1
ATOM 689 C CA . ARG A 1 89 ? -12.479 1.955 5.475 1.00 94.00 89 ARG A CA 1
ATOM 690 C C . ARG A 1 89 ? -12.891 2.174 4.019 1.00 94.00 89 ARG A C 1
ATOM 692 O O . ARG A 1 89 ? -13.334 3.257 3.651 1.00 94.00 89 ARG A O 1
ATOM 699 N N . VAL A 1 90 ? -12.851 1.124 3.207 1.00 95.44 90 VAL A N 1
ATOM 700 C CA . VAL A 1 90 ? -13.413 1.113 1.846 1.00 95.44 90 VAL A CA 1
ATOM 701 C C . VAL A 1 90 ? -14.836 0.567 1.866 1.00 95.44 90 VAL A C 1
ATOM 703 O O . VAL A 1 90 ? -15.069 -0.529 2.368 1.00 95.44 90 VAL A O 1
ATOM 706 N N . ASN A 1 91 ? -15.793 1.294 1.291 1.00 94.75 91 ASN A N 1
ATOM 707 C CA . ASN A 1 91 ? -17.165 0.813 1.138 1.00 94.75 91 ASN A CA 1
ATOM 708 C C . ASN A 1 91 ? -17.232 -0.235 0.019 1.00 94.75 91 ASN A C 1
ATOM 710 O O . ASN A 1 91 ? -16.873 0.046 -1.124 1.00 94.75 91 ASN A O 1
ATOM 714 N N . THR A 1 92 ? -17.718 -1.436 0.333 1.00 92.81 92 THR A N 1
ATOM 715 C CA . THR A 1 92 ? -17.948 -2.509 -0.649 1.00 92.81 92 THR A CA 1
ATOM 716 C C . THR A 1 92 ? -19.389 -3.005 -0.581 1.00 92.81 92 THR A C 1
ATOM 718 O O . THR A 1 92 ? -20.093 -2.748 0.395 1.00 92.81 92 THR A O 1
ATOM 721 N N . SER A 1 93 ? -19.831 -3.761 -1.589 1.00 91.94 93 SER A N 1
ATOM 722 C CA . SER A 1 93 ? -21.159 -4.399 -1.593 1.00 91.94 93 SER A CA 1
ATOM 723 C C . SER A 1 93 ? -21.367 -5.370 -0.425 1.00 91.94 93 SER A C 1
ATOM 725 O O . SER A 1 93 ? -22.495 -5.576 0.007 1.00 91.94 93 SER A O 1
ATOM 727 N N . SER A 1 94 ? -20.283 -5.934 0.115 1.00 91.12 94 SER A N 1
ATOM 728 C CA . SER A 1 94 ? -20.291 -6.811 1.293 1.00 91.12 94 SER A CA 1
ATOM 729 C C . SER A 1 94 ? -20.136 -6.069 2.630 1.00 91.12 94 SER A C 1
ATOM 731 O O . SER A 1 94 ? -19.970 -6.706 3.666 1.00 91.12 94 SER A O 1
ATOM 733 N N . GLY A 1 95 ? -20.166 -4.733 2.611 1.00 92.50 95 GLY A N 1
ATOM 734 C CA . GLY A 1 95 ? -19.915 -3.869 3.764 1.00 92.50 95 GLY A CA 1
ATOM 735 C C . GLY A 1 95 ? -18.528 -3.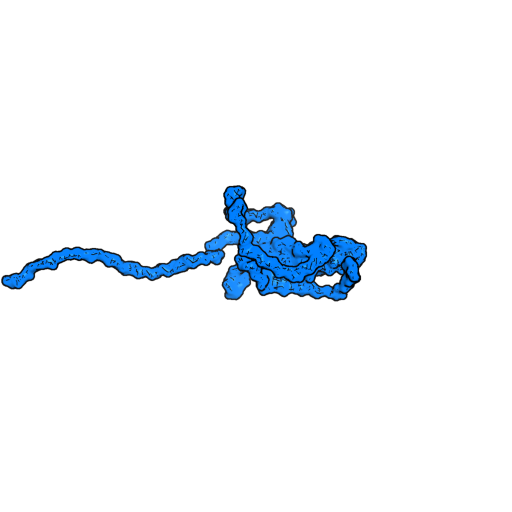208 3.742 1.00 92.50 95 GLY A C 1
ATOM 736 O O . GLY A 1 95 ? -17.735 -3.443 2.824 1.00 92.50 95 GLY A O 1
ATOM 737 N N . PRO A 1 96 ? -18.224 -2.331 4.713 1.00 93.81 96 PRO A N 1
ATOM 738 C CA . PRO A 1 96 ? -16.928 -1.667 4.794 1.00 93.81 96 PRO A CA 1
ATOM 739 C C . PRO A 1 96 ? -15.782 -2.660 5.039 1.00 93.81 96 PRO A C 1
ATOM 741 O O . PRO A 1 96 ? -15.940 -3.604 5.809 1.00 93.81 96 PRO A O 1
ATOM 744 N N . LYS A 1 97 ? -14.625 -2.434 4.411 1.00 95.00 97 LYS A N 1
ATOM 745 C CA . LYS A 1 97 ? -13.415 -3.258 4.559 1.00 95.00 97 LYS A CA 1
ATOM 746 C C . LYS A 1 97 ? -12.187 -2.417 4.870 1.00 95.00 97 LYS A C 1
ATOM 748 O O . LYS A 1 97 ? -12.058 -1.303 4.364 1.00 95.00 97 LYS A O 1
ATOM 753 N N . GLN A 1 98 ? -11.261 -2.997 5.626 1.00 96.25 98 GLN A N 1
ATOM 754 C CA . GLN A 1 98 ? -9.875 -2.543 5.670 1.00 96.25 98 GLN A CA 1
ATOM 755 C C . GLN A 1 98 ? -9.107 -3.213 4.533 1.00 96.25 98 GLN A C 1
ATOM 757 O O . GLN A 1 98 ? -9.156 -4.434 4.381 1.00 96.25 98 GLN A O 1
ATOM 762 N N . ILE A 1 99 ? -8.431 -2.419 3.707 1.00 97.88 99 ILE A N 1
ATOM 763 C CA . ILE A 1 99 ? -7.710 -2.922 2.538 1.00 97.88 99 ILE A CA 1
ATOM 764 C C . ILE A 1 99 ? -6.245 -2.521 2.640 1.00 97.88 99 ILE A C 1
ATOM 766 O O . ILE A 1 99 ? -5.920 -1.336 2.712 1.00 97.88 99 ILE A O 1
ATOM 770 N N . ALA A 1 100 ? -5.364 -3.517 2.595 1.00 98.38 100 ALA A N 1
ATOM 771 C CA . ALA A 1 100 ? -3.943 -3.307 2.394 1.00 98.38 100 ALA A CA 1
ATOM 772 C C . ALA A 1 100 ? -3.651 -3.213 0.892 1.00 98.38 100 ALA A C 1
ATOM 774 O O . ALA A 1 100 ? -4.009 -4.105 0.120 1.00 98.38 100 ALA A O 1
ATOM 775 N N . ILE A 1 101 ? -2.998 -2.132 0.479 1.00 98.69 101 ILE A N 1
ATOM 776 C CA . ILE A 1 101 ? -2.509 -1.926 -0.880 1.00 98.69 101 ILE A CA 1
ATOM 777 C C . ILE A 1 101 ? -1.003 -2.145 -0.874 1.00 98.69 101 ILE A C 1
ATOM 779 O O . ILE A 1 101 ? -0.265 -1.459 -0.170 1.00 98.69 101 ILE A O 1
ATOM 783 N N . VAL A 1 102 ? -0.543 -3.097 -1.676 1.00 98.38 102 VAL A N 1
ATOM 784 C CA . VAL A 1 102 ? 0.878 -3.417 -1.820 1.00 98.38 102 VAL A CA 1
ATOM 785 C C . VAL A 1 102 ? 1.247 -3.311 -3.287 1.00 98.38 102 VAL A C 1
ATOM 787 O O . VAL A 1 102 ? 0.520 -3.781 -4.155 1.00 98.38 102 VAL A O 1
ATOM 790 N N . THR A 1 103 ? 2.384 -2.692 -3.570 1.00 97.94 103 THR A N 1
ATOM 791 C CA . THR A 1 103 ? 2.975 -2.648 -4.910 1.00 97.94 103 THR A CA 1
ATOM 792 C C . THR A 1 103 ? 4.249 -3.473 -4.931 1.00 97.94 103 THR A C 1
ATOM 794 O O . THR A 1 103 ? 4.898 -3.622 -3.899 1.00 97.94 103 THR A O 1
ATOM 797 N N . GLY A 1 104 ? 4.631 -4.006 -6.086 1.00 95.56 104 GLY A N 1
ATOM 798 C CA . GLY A 1 104 ? 5.944 -4.620 -6.248 1.00 95.56 104 GLY A CA 1
ATOM 799 C C . GLY A 1 104 ? 6.541 -4.385 -7.621 1.00 95.56 104 GLY A C 1
ATOM 800 O O . GLY A 1 104 ? 5.803 -4.226 -8.591 1.00 95.56 104 GLY A O 1
ATOM 801 N N . VAL A 1 105 ? 7.874 -4.425 -7.684 1.00 93.25 105 VAL A N 1
ATOM 802 C CA . VAL A 1 105 ? 8.714 -4.085 -8.849 1.00 93.25 105 VAL A CA 1
ATOM 803 C C . VAL A 1 105 ? 8.361 -4.803 -10.154 1.00 93.25 105 VAL A C 1
ATOM 805 O O . VAL A 1 105 ? 8.743 -4.369 -11.232 1.00 93.25 105 VAL A O 1
ATOM 808 N N . SER A 1 106 ? 7.591 -5.885 -10.089 1.00 92.31 106 SER A N 1
ATOM 809 C CA . SER A 1 106 ? 7.033 -6.571 -11.260 1.00 92.31 106 SER A CA 1
ATOM 810 C C . SER A 1 106 ? 5.817 -5.869 -11.894 1.00 92.31 106 SER A C 1
ATOM 812 O O . SER A 1 106 ? 5.045 -6.518 -12.598 1.00 92.31 106 SER A O 1
ATOM 814 N N . ASP A 1 107 ? 5.637 -4.570 -11.642 1.00 94.12 107 ASP A N 1
ATOM 815 C CA . ASP A 1 107 ? 4.574 -3.725 -12.201 1.00 94.12 107 ASP A CA 1
ATOM 816 C C . ASP A 1 107 ? 3.167 -4.158 -11.773 1.00 94.12 107 ASP A C 1
ATOM 818 O O . ASP A 1 107 ? 2.226 -4.208 -12.564 1.00 94.12 107 ASP A O 1
ATOM 822 N N . ASN A 1 108 ? 3.019 -4.499 -10.492 1.00 96.62 108 ASN A N 1
ATOM 823 C CA . ASN A 1 108 ? 1.756 -4.968 -9.929 1.00 96.62 108 ASN A CA 1
ATOM 824 C C . ASN A 1 108 ? 1.331 -4.152 -8.708 1.00 96.62 108 ASN A C 1
ATOM 826 O O . ASN A 1 108 ? 2.148 -3.897 -7.824 1.00 96.62 108 ASN A O 1
ATOM 830 N N . ILE A 1 109 ? 0.035 -3.840 -8.632 1.00 98.31 109 ILE A N 1
ATOM 831 C CA . ILE A 1 109 ? -0.665 -3.421 -7.412 1.00 98.31 109 ILE A CA 1
ATOM 832 C C . ILE A 1 109 ? -1.580 -4.560 -6.967 1.00 98.31 109 ILE A C 1
ATOM 834 O O . ILE A 1 109 ? -2.337 -5.116 -7.767 1.00 98.31 109 ILE A O 1
ATOM 838 N N . TYR A 1 110 ? -1.543 -4.865 -5.679 1.00 98.75 110 TYR A N 1
ATOM 839 C CA . TYR A 1 110 ? -2.351 -5.874 -5.013 1.00 98.75 110 TYR A CA 1
ATOM 840 C C . TYR A 1 110 ? -3.223 -5.195 -3.964 1.00 98.75 110 TYR A C 1
ATOM 842 O O . TYR A 1 110 ? -2.705 -4.447 -3.134 1.00 98.75 110 TYR A O 1
ATOM 850 N N . ALA A 1 111 ? -4.521 -5.483 -3.974 1.00 98.50 111 ALA A N 1
ATOM 851 C CA . ALA A 1 111 ? -5.402 -5.168 -2.859 1.00 98.50 111 ALA A CA 1
ATOM 852 C C . ALA A 1 111 ? -5.715 -6.428 -2.076 1.00 98.50 111 ALA A C 1
ATOM 854 O O . ALA A 1 111 ? -6.156 -7.429 -2.640 1.00 98.50 111 ALA A O 1
ATOM 855 N N . ILE A 1 112 ? -5.498 -6.357 -0.774 1.00 98.75 112 ILE A N 1
ATOM 856 C CA . ILE A 1 112 ? -5.612 -7.479 0.144 1.00 98.75 112 ILE A CA 1
ATOM 857 C C . ILE A 1 112 ? -6.607 -7.083 1.229 1.00 98.75 112 ILE A C 1
ATOM 859 O O . ILE A 1 112 ? -6.526 -5.985 1.778 1.00 98.75 112 ILE A O 1
ATOM 863 N N . ASP A 1 113 ? -7.552 -7.964 1.534 1.00 97.69 113 ASP A N 1
ATOM 864 C CA . ASP A 1 113 ? -8.419 -7.826 2.700 1.00 97.69 113 ASP A CA 1
ATOM 865 C C . ASP A 1 113 ? -7.544 -7.916 3.957 1.00 97.69 113 ASP A C 1
ATOM 867 O O . ASP A 1 113 ? -6.936 -8.956 4.213 1.00 97.69 113 ASP A O 1
ATOM 871 N N . ALA A 1 114 ? -7.418 -6.819 4.706 1.00 97.06 114 ALA A N 1
ATOM 872 C CA . ALA A 1 114 ? -6.470 -6.742 5.817 1.00 97.06 114 ALA A CA 1
ATOM 873 C C . ALA A 1 114 ? -6.868 -7.640 7.001 1.00 97.06 114 ALA A C 1
ATOM 875 O O . ALA A 1 114 ? -5.999 -8.081 7.753 1.00 97.06 114 ALA A O 1
ATOM 876 N N . ASP A 1 115 ? -8.158 -7.955 7.138 1.00 95.44 115 ASP A N 1
ATOM 877 C CA . ASP A 1 115 ? -8.656 -8.807 8.216 1.00 95.44 115 ASP A CA 1
ATOM 878 C C . ASP A 1 115 ? -8.394 -10.287 7.904 1.00 95.44 115 ASP A C 1
ATOM 880 O O . ASP A 1 115 ? -8.053 -11.068 8.794 1.00 95.44 115 ASP A O 1
ATOM 884 N N . LYS A 1 116 ? -8.528 -10.680 6.630 1.00 96.56 116 LYS A N 1
ATOM 885 C CA . LYS A 1 116 ? -8.457 -12.090 6.207 1.00 96.56 116 LYS A CA 1
ATOM 886 C C . LYS A 1 116 ? -7.137 -12.509 5.563 1.00 96.56 116 LYS A C 1
ATOM 888 O O . LYS A 1 116 ? -6.846 -13.701 5.502 1.00 96.56 116 LYS A O 1
ATOM 893 N N . GLY A 1 117 ? -6.359 -11.563 5.043 1.00 97.69 117 GLY A N 1
ATOM 894 C CA . GLY A 1 117 ? -5.173 -11.859 4.237 1.00 97.69 117 GLY A CA 1
ATOM 895 C C . GLY A 1 117 ? -5.502 -12.433 2.856 1.00 97.69 117 GLY A C 1
ATOM 896 O O . GLY A 1 117 ? -4.695 -13.167 2.289 1.00 97.69 117 GLY A O 1
ATOM 897 N N . GLU A 1 118 ? -6.687 -12.131 2.320 1.00 97.75 118 GLU A N 1
ATOM 898 C CA . GLU A 1 118 ? -7.164 -12.616 1.020 1.00 97.75 118 GLU A CA 1
ATOM 899 C C . GLU A 1 118 ? -6.900 -11.577 -0.076 1.00 97.75 118 GLU A C 1
ATOM 901 O O . GLU A 1 118 ? -7.178 -10.391 0.104 1.00 97.75 118 GLU A O 1
ATOM 906 N N . LEU A 1 119 ? -6.397 -12.008 -1.238 1.00 98.38 119 LEU A N 1
ATOM 907 C CA . LEU A 1 119 ? -6.264 -11.129 -2.401 1.00 98.38 119 LEU A CA 1
ATOM 908 C C . LEU A 1 119 ? -7.659 -10.777 -2.938 1.00 98.38 119 LEU A C 1
ATOM 910 O O . LEU A 1 119 ? -8.384 -11.649 -3.407 1.00 98.38 119 LEU A O 1
ATOM 914 N N . LEU A 1 120 ? -8.009 -9.494 -2.904 1.00 97.50 120 LEU A N 1
ATOM 915 C CA . LEU A 1 120 ? -9.267 -8.974 -3.440 1.00 97.50 120 LEU A CA 1
ATOM 916 C C . LEU A 1 120 ? -9.171 -8.749 -4.946 1.00 97.50 120 LEU A C 1
ATOM 918 O O . LEU A 1 120 ? -10.062 -9.128 -5.700 1.00 97.50 120 LEU A O 1
ATOM 922 N N . TRP A 1 121 ? -8.088 -8.108 -5.380 1.00 98.12 121 TRP A N 1
ATOM 923 C CA . TRP A 1 121 ? -7.803 -7.883 -6.789 1.00 98.12 121 TRP A CA 1
ATOM 924 C C . TRP A 1 121 ? -6.321 -7.599 -7.012 1.00 98.12 121 TRP A C 1
ATOM 926 O O . TRP A 1 121 ? -5.576 -7.232 -6.099 1.00 98.12 121 TRP A O 1
ATOM 936 N N . LYS A 1 122 ? -5.912 -7.743 -8.271 1.00 98.38 122 LYS A N 1
ATOM 937 C CA . LYS A 1 122 ? -4.582 -7.416 -8.772 1.00 98.38 122 LYS A CA 1
ATOM 938 C C . LYS A 1 122 ? -4.715 -6.537 -10.012 1.00 98.38 122 LYS A C 1
ATOM 940 O O . LYS A 1 122 ? -5.535 -6.819 -10.883 1.00 98.38 122 LYS A O 1
ATOM 945 N N . LYS A 1 123 ? -3.880 -5.506 -10.112 1.00 97.88 123 LYS A N 1
ATOM 946 C CA . LYS A 1 123 ? -3.703 -4.702 -11.322 1.00 97.88 123 LYS A CA 1
ATOM 947 C C . LYS A 1 123 ? -2.255 -4.816 -11.782 1.00 97.88 123 LYS A C 1
ATOM 949 O O . LYS A 1 123 ? -1.360 -4.401 -11.055 1.00 97.88 123 LYS A O 1
ATOM 954 N N . HIS A 1 124 ? -2.053 -5.361 -12.977 1.00 96.31 124 HIS A N 1
ATOM 955 C CA . HIS A 1 124 ? -0.767 -5.329 -13.668 1.00 96.31 124 HIS A CA 1
ATOM 956 C C . HIS A 1 124 ? -0.706 -4.114 -14.600 1.00 96.31 124 HIS A C 1
ATOM 958 O O . HIS A 1 124 ? -1.718 -3.763 -15.222 1.00 96.31 124 HIS A O 1
ATOM 964 N N . PHE A 1 125 ? 0.459 -3.479 -14.681 1.00 93.50 125 PHE A N 1
ATOM 965 C CA . PHE A 1 125 ? 0.766 -2.454 -15.669 1.00 93.50 125 PHE A CA 1
ATOM 966 C C . PHE A 1 125 ? 1.655 -3.055 -16.744 1.00 93.50 125 PHE A C 1
ATOM 968 O O . PHE A 1 125 ? 2.727 -3.583 -16.459 1.00 93.50 125 PHE A O 1
ATOM 975 N N . GLU A 1 126 ? 1.194 -2.968 -17.984 1.00 89.06 126 GLU A N 1
ATOM 976 C CA . GLU A 1 126 ? 1.964 -3.434 -19.125 1.00 89.06 126 GLU A CA 1
ATOM 977 C C . GLU A 1 126 ? 3.047 -2.411 -19.473 1.00 89.06 126 GLU A C 1
ATOM 979 O O . GLU A 1 126 ? 2.800 -1.204 -19.497 1.00 89.06 126 GLU A O 1
ATOM 984 N N . SER A 1 127 ? 4.245 -2.907 -19.773 1.00 79.12 127 SER A N 1
ATOM 985 C CA . SER A 1 127 ? 5.333 -2.122 -20.345 1.00 79.12 127 SER A CA 1
ATOM 986 C C . SER A 1 127 ? 5.712 -2.719 -21.692 1.00 79.12 127 SER A C 1
ATOM 988 O O . SER A 1 127 ? 5.842 -3.934 -21.829 1.00 79.12 127 SER A O 1
ATOM 990 N N . SER A 1 128 ? 5.918 -1.866 -22.694 1.00 77.62 128 SER A N 1
ATOM 991 C CA . SER A 1 128 ? 6.470 -2.279 -23.988 1.00 77.62 128 SER A CA 1
ATOM 992 C C . SER A 1 128 ? 7.987 -2.495 -23.937 1.00 77.62 128 SER A C 1
ATOM 994 O O . SER A 1 128 ? 8.604 -2.814 -24.953 1.00 77.62 128 SER A O 1
ATOM 996 N N . TRP A 1 129 ? 8.618 -2.265 -22.783 1.00 73.06 129 TRP A N 1
ATOM 997 C CA . TRP A 1 129 ? 10.051 -2.429 -22.614 1.00 73.06 129 TRP A CA 1
ATOM 998 C C . TRP A 1 129 ? 10.412 -3.886 -22.317 1.00 73.06 129 TRP A C 1
ATOM 1000 O O . TRP A 1 129 ? 9.842 -4.523 -21.435 1.00 73.06 129 TRP A O 1
ATOM 1010 N N . THR A 1 130 ? 11.397 -4.406 -23.051 1.00 71.25 130 THR A N 1
ATOM 1011 C CA . THR A 1 130 ? 11.946 -5.747 -22.829 1.00 71.25 130 THR A CA 1
ATOM 1012 C C . THR A 1 130 ? 13.336 -5.619 -22.199 1.00 71.25 130 THR A C 1
ATOM 1014 O O . THR A 1 130 ? 14.230 -5.064 -22.847 1.00 71.25 130 THR A O 1
ATOM 1017 N N . PRO A 1 131 ? 13.550 -6.111 -20.964 1.00 66.81 131 PRO A N 1
ATOM 1018 C CA . PRO A 1 131 ? 14.866 -6.082 -20.340 1.00 66.81 131 PRO A CA 1
ATOM 1019 C C . PRO A 1 131 ? 15.873 -6.935 -21.125 1.00 66.81 131 PRO A C 1
ATOM 1021 O O . PRO A 1 131 ? 15.518 -8.019 -21.598 1.00 66.81 131 PRO A O 1
ATOM 1024 N N . PRO A 1 132 ? 17.147 -6.513 -21.226 1.00 69.94 132 PRO A N 1
ATOM 1025 C CA . PRO A 1 132 ? 18.202 -7.391 -21.716 1.00 69.94 132 PRO A CA 1
ATOM 1026 C C . PRO A 1 132 ? 18.413 -8.578 -20.751 1.00 69.94 132 PRO A C 1
ATOM 1028 O O . PRO A 1 132 ? 18.021 -8.492 -19.585 1.00 69.94 132 PRO A O 1
ATOM 1031 N N . PRO A 1 133 ? 19.087 -9.667 -21.173 1.00 58.31 133 PRO A N 1
ATOM 1032 C CA . PRO A 1 133 ? 19.273 -10.889 -20.372 1.00 58.31 133 PRO A CA 1
ATOM 1033 C C . PRO A 1 133 ? 19.934 -10.718 -18.985 1.00 58.31 133 PRO A C 1
ATOM 1035 O O . PRO A 1 133 ? 19.882 -11.641 -18.179 1.00 58.31 133 PRO A O 1
ATOM 1038 N N . GLY A 1 134 ? 20.537 -9.556 -18.689 1.00 58.62 134 GLY A N 1
ATOM 1039 C CA . GLY A 1 134 ? 21.092 -9.184 -17.374 1.00 58.62 134 GLY A CA 1
ATOM 1040 C C . GLY A 1 134 ? 20.257 -8.176 -16.562 1.00 5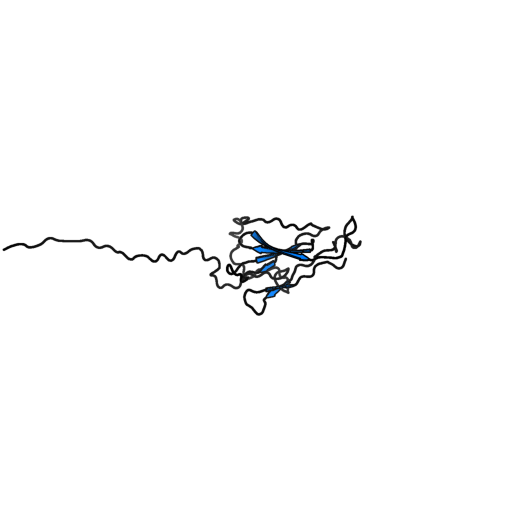8.62 134 GLY A C 1
ATOM 1041 O O . GLY A 1 134 ? 20.656 -7.805 -15.459 1.00 58.62 134 GLY A O 1
ATOM 1042 N N . GLY A 1 135 ? 19.105 -7.737 -17.083 1.00 59.56 135 GLY A N 1
ATOM 1043 C CA . GLY A 1 135 ? 18.250 -6.700 -16.496 1.00 59.56 135 GLY A CA 1
ATOM 1044 C C . GLY A 1 135 ? 18.801 -5.268 -16.626 1.00 59.56 135 GLY A C 1
ATOM 1045 O O . GLY A 1 135 ? 20.004 -5.058 -16.744 1.00 59.56 135 GLY A O 1
ATOM 1046 N N . GLY A 1 136 ? 17.900 -4.276 -16.585 1.00 59.31 136 GLY A N 1
ATOM 1047 C CA . GLY A 1 136 ? 18.210 -2.834 -16.609 1.00 59.31 136 GLY A CA 1
ATOM 1048 C C . GLY A 1 136 ? 18.743 -2.284 -17.947 1.00 59.31 136 GLY A C 1
ATOM 1049 O O . GLY A 1 136 ? 19.318 -3.007 -18.756 1.00 59.31 136 GLY A O 1
ATOM 1050 N N . ARG A 1 137 ? 18.606 -0.970 -18.194 1.00 58.06 137 ARG A N 1
ATOM 1051 C CA . ARG A 1 137 ? 19.262 -0.263 -19.325 1.00 58.06 137 ARG A CA 1
ATOM 1052 C C . ARG A 1 137 ? 20.698 0.175 -19.004 1.00 58.06 137 ARG A C 1
ATOM 1054 O O . ARG A 1 137 ? 21.098 1.297 -19.294 1.00 58.06 137 ARG A O 1
ATOM 1061 N N . GLY A 1 138 ? 21.478 -0.675 -18.342 1.00 57.56 138 GLY A N 1
ATOM 1062 C CA . GLY A 1 138 ? 22.849 -0.327 -17.950 1.00 57.56 138 GLY A CA 1
ATOM 1063 C C . GLY A 1 138 ? 22.968 0.719 -16.831 1.00 57.56 138 GLY A C 1
ATOM 1064 O O . GLY A 1 138 ? 24.084 1.011 -16.417 1.00 57.56 138 GLY A O 1
ATOM 1065 N N . ALA A 1 139 ? 21.868 1.233 -16.270 1.00 58.38 139 ALA A N 1
ATOM 1066 C CA . ALA A 1 139 ? 21.929 2.133 -15.110 1.00 58.38 139 ALA A CA 1
ATOM 1067 C C . ALA A 1 139 ? 21.895 1.415 -13.747 1.00 58.38 139 ALA A C 1
ATOM 1069 O O . ALA A 1 139 ? 21.646 2.023 -12.704 1.00 58.38 139 ALA A O 1
ATOM 1070 N N . GLY A 1 140 ? 22.165 0.111 -13.756 1.00 68.50 140 GLY A N 1
ATOM 1071 C CA . GLY A 1 140 ? 22.397 -0.671 -12.551 1.00 68.50 140 GLY A CA 1
ATOM 1072 C C . GLY A 1 140 ? 21.166 -0.853 -11.665 1.00 68.50 140 GLY A C 1
ATOM 1073 O O . GLY A 1 140 ? 20.021 -0.839 -12.107 1.00 68.50 140 GLY A O 1
ATOM 1074 N N . VAL A 1 141 ? 21.432 -1.078 -10.380 1.00 78.00 141 VAL A N 1
ATOM 1075 C CA . VAL A 1 141 ? 20.453 -1.537 -9.383 1.00 78.00 141 VAL A CA 1
ATOM 1076 C C . VAL A 1 141 ? 19.343 -0.532 -9.058 1.00 78.00 141 VAL A C 1
ATOM 1078 O O . VAL A 1 141 ? 18.361 -0.916 -8.430 1.00 78.00 141 VAL A O 1
ATOM 1081 N N . LEU A 1 142 ? 19.483 0.739 -9.443 1.00 82.25 142 LEU A N 1
ATOM 1082 C CA . LEU A 1 142 ? 18.524 1.794 -9.095 1.00 82.25 142 LEU A CA 1
ATOM 1083 C C . LEU A 1 142 ? 17.263 1.761 -9.960 1.00 82.25 142 LEU A C 1
ATOM 1085 O O . LEU A 1 142 ? 16.200 2.151 -9.487 1.00 82.25 142 LEU A O 1
ATOM 1089 N N . CYS A 1 143 ? 17.383 1.256 -11.185 1.00 83.12 143 CYS A N 1
ATOM 1090 C CA . CYS A 1 143 ? 16.308 1.249 -12.164 1.00 83.12 143 CYS A CA 1
ATOM 1091 C C . CYS A 1 143 ? 16.158 -0.162 -12.757 1.00 83.12 143 CYS A C 1
ATOM 1093 O O . CYS A 1 143 ? 16.701 -0.473 -13.825 1.00 83.12 143 CYS A O 1
ATOM 1095 N N . PRO A 1 144 ? 15.495 -1.066 -12.015 1.00 83.44 144 PRO A N 1
ATOM 1096 C CA . PRO A 1 144 ? 15.265 -2.447 -12.422 1.00 83.44 144 PRO A CA 1
ATOM 1097 C C . PRO A 1 144 ? 14.303 -2.608 -13.616 1.00 83.44 144 PRO A C 1
ATOM 1099 O O . PRO A 1 144 ? 14.086 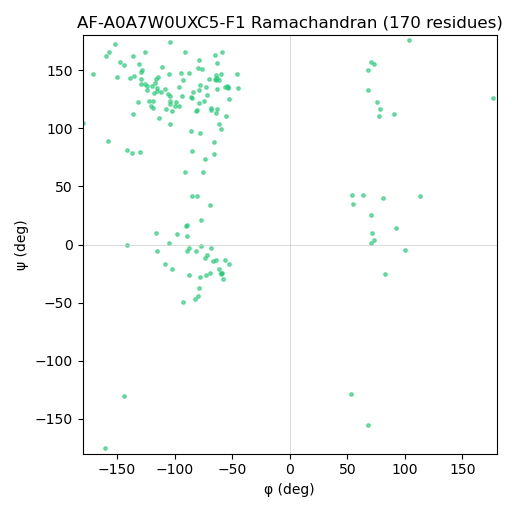-3.744 -14.046 1.00 83.44 144 PRO A O 1
ATOM 1102 N N . GLY A 1 145 ? 13.727 -1.520 -14.138 1.00 83.50 145 GLY A N 1
ATOM 1103 C CA . GLY A 1 145 ? 12.798 -1.521 -15.265 1.00 83.50 145 GLY A CA 1
ATOM 1104 C C . GLY A 1 145 ? 11.377 -1.885 -14.851 1.00 83.50 145 GLY A C 1
ATOM 1105 O O . GLY A 1 145 ? 10.722 -2.682 -15.517 1.00 83.50 145 GLY A O 1
ATOM 1106 N N . GLY A 1 146 ? 10.925 -1.382 -13.703 1.00 88.56 146 GLY A N 1
ATOM 1107 C CA . GLY A 1 146 ? 9.588 -1.628 -13.160 1.00 88.56 146 GLY A CA 1
ATOM 1108 C C . GLY A 1 146 ? 9.192 -0.580 -12.126 1.00 88.56 146 GLY A C 1
ATOM 1109 O O . GLY A 1 146 ? 9.915 0.388 -11.908 1.00 88.56 146 GLY A O 1
ATOM 1110 N N . ILE A 1 147 ? 8.038 -0.745 -11.488 1.00 92.12 147 ILE A N 1
ATOM 1111 C CA . ILE A 1 147 ? 7.570 0.188 -10.456 1.00 92.12 147 ILE A CA 1
ATOM 1112 C C . ILE A 1 147 ? 8.514 0.222 -9.240 1.00 92.12 147 ILE A C 1
ATOM 1114 O O . ILE A 1 147 ? 8.685 -0.758 -8.518 1.00 92.12 147 ILE A O 1
ATOM 1118 N N . THR A 1 148 ? 9.116 1.381 -8.994 1.00 92.50 148 THR A N 1
ATOM 1119 C CA . THR A 1 148 ? 10.037 1.618 -7.865 1.00 92.50 148 THR A CA 1
ATOM 1120 C C . THR A 1 148 ? 9.503 2.636 -6.859 1.00 92.50 148 THR A C 1
ATOM 1122 O O . THR A 1 148 ? 10.099 2.830 -5.801 1.00 92.50 148 THR A O 1
ATOM 1125 N N . ALA A 1 149 ? 8.361 3.265 -7.151 1.00 94.06 149 ALA A N 1
ATOM 1126 C CA . ALA A 1 149 ? 7.720 4.242 -6.282 1.00 94.06 149 ALA A CA 1
ATOM 1127 C C . ALA A 1 149 ? 6.483 3.653 -5.593 1.00 94.06 149 ALA A C 1
ATOM 1129 O O . ALA A 1 149 ? 5.595 3.095 -6.242 1.00 94.06 149 ALA A O 1
ATOM 1130 N N . THR A 1 150 ? 6.404 3.813 -4.270 1.00 96.75 150 THR A N 1
ATOM 1131 C CA . THR A 1 150 ? 5.191 3.497 -3.510 1.00 96.75 150 THR A CA 1
ATOM 1132 C C . THR A 1 150 ? 4.055 4.414 -3.977 1.00 96.75 150 THR A C 1
ATOM 1134 O O . THR A 1 150 ? 4.277 5.624 -4.082 1.00 96.75 150 THR A O 1
ATOM 1137 N N . PRO A 1 151 ? 2.844 3.887 -4.239 1.00 97.31 151 PRO A N 1
ATOM 1138 C CA . PRO A 1 151 ? 1.698 4.714 -4.597 1.00 97.31 151 PRO A CA 1
ATOM 1139 C C . PRO A 1 151 ? 1.347 5.741 -3.516 1.00 97.31 151 PRO A C 1
ATOM 1141 O O . PRO A 1 151 ? 1.736 5.621 -2.354 1.00 97.31 151 PRO A O 1
ATOM 1144 N N . VAL A 1 152 ? 0.523 6.713 -3.892 1.00 97.69 152 VAL A N 1
ATOM 1145 C CA . VAL A 1 152 ? -0.183 7.582 -2.946 1.00 97.69 152 VAL A CA 1
ATOM 1146 C C . VAL A 1 152 ? -1.676 7.351 -3.114 1.00 97.69 152 VAL A C 1
ATOM 1148 O O . VAL A 1 152 ? -2.171 7.216 -4.231 1.00 97.69 152 VAL A O 1
ATOM 1151 N N . ILE A 1 153 ? -2.408 7.295 -2.009 1.00 98.12 153 ILE A N 1
ATOM 1152 C CA . ILE A 1 153 ? -3.852 7.088 -1.992 1.00 98.12 153 ILE A CA 1
ATOM 1153 C C . ILE A 1 153 ? -4.517 8.375 -1.511 1.00 98.12 153 ILE A C 1
ATOM 1155 O O . ILE A 1 153 ? -4.123 8.961 -0.507 1.00 98.12 153 ILE A O 1
ATOM 1159 N N . GLY A 1 154 ? -5.529 8.832 -2.240 1.00 95.44 154 GLY A N 1
ATOM 1160 C CA . GLY A 1 154 ? -6.339 9.985 -1.857 1.00 95.44 154 GLY A CA 1
ATOM 1161 C C . GLY A 1 154 ? -7.788 9.573 -1.605 1.00 95.44 154 GLY A C 1
ATOM 1162 O O . GLY A 1 154 ? -8.302 8.723 -2.341 1.00 95.44 154 GLY A O 1
ATOM 1163 N N . PRO A 1 155 ? -8.476 10.156 -0.609 1.00 93.31 155 PRO A N 1
ATOM 1164 C CA . PRO A 1 155 ? -9.926 10.049 -0.538 1.00 93.31 155 PRO A CA 1
ATOM 1165 C C . PRO A 1 155 ? -10.563 10.728 -1.758 1.00 93.31 155 PRO A C 1
ATOM 1167 O O . PRO A 1 155 ? -9.971 11.608 -2.384 1.00 93.31 155 PRO A O 1
ATOM 1170 N N . THR A 1 156 ? -11.781 10.318 -2.091 1.00 95.00 156 THR A N 1
ATOM 1171 C CA . THR A 1 156 ? -12.623 11.016 -3.073 1.00 95.00 156 THR A CA 1
ATOM 1172 C C . THR A 1 156 ? -13.724 11.805 -2.368 1.00 95.00 156 THR A C 1
ATOM 1174 O O . THR A 1 156 ? -13.935 11.639 -1.167 1.00 95.00 156 THR A O 1
ATOM 1177 N N . ASP A 1 157 ? -14.498 12.583 -3.126 1.00 94.69 157 ASP A N 1
ATOM 1178 C CA . ASP A 1 157 ? -15.689 13.274 -2.608 1.00 94.69 157 ASP A CA 1
ATOM 1179 C C . ASP A 1 157 ? -16.790 12.306 -2.133 1.00 94.69 157 ASP A C 1
ATOM 1181 O O . ASP A 1 157 ? -17.737 12.703 -1.458 1.00 94.69 157 ASP A O 1
ATOM 1185 N N . THR A 1 158 ? -16.686 11.018 -2.478 1.00 94.56 158 THR A N 1
ATOM 1186 C CA . THR A 1 158 ? -17.588 9.970 -1.993 1.00 94.56 158 THR A CA 1
ATOM 1187 C C . THR A 1 158 ? -16.969 9.254 -0.785 1.00 94.56 158 THR A C 1
ATOM 1189 O O . THR A 1 158 ? -15.925 8.609 -0.933 1.00 94.56 158 THR A O 1
ATOM 1192 N N . PRO A 1 159 ? -17.608 9.282 0.402 1.00 91.38 159 PRO A N 1
ATOM 1193 C CA . PRO A 1 159 ? -17.114 8.574 1.579 1.00 91.38 159 PRO A CA 1
ATOM 1194 C C . PRO A 1 159 ? -16.890 7.080 1.322 1.00 91.38 159 PRO A C 1
ATOM 1196 O O . PRO A 1 159 ? -17.715 6.401 0.705 1.00 91.38 159 PRO A O 1
ATOM 1199 N N . GLY A 1 160 ? -15.764 6.559 1.812 1.00 92.31 160 GLY A N 1
ATOM 1200 C CA . GLY A 1 160 ? -15.373 5.159 1.631 1.00 92.31 160 GLY A CA 1
ATOM 1201 C C . GLY A 1 160 ? -14.932 4.798 0.209 1.00 92.31 160 GLY A C 1
ATOM 1202 O O . GLY A 1 160 ? -14.749 3.616 -0.079 1.00 92.31 160 GLY A O 1
ATOM 1203 N N . LYS A 1 161 ? -14.749 5.784 -0.678 1.00 95.44 161 LYS A N 1
ATOM 1204 C CA . LYS A 1 161 ? -14.150 5.612 -2.003 1.00 95.44 161 LYS A CA 1
ATOM 1205 C C . LYS A 1 161 ? -12.834 6.385 -2.075 1.00 95.44 161 LYS A C 1
ATOM 1207 O O . LYS A 1 161 ? -12.760 7.546 -1.672 1.00 95.44 161 LYS A O 1
ATOM 1212 N N . TYR A 1 162 ? -11.816 5.726 -2.617 1.00 97.38 162 TYR A N 1
ATOM 1213 C CA . TYR A 1 162 ? -10.441 6.213 -2.682 1.00 97.38 162 TYR A CA 1
ATOM 1214 C C . TYR A 1 162 ? -9.892 6.067 -4.103 1.00 97.38 162 TYR A C 1
ATOM 1216 O O . TYR A 1 162 ? -10.337 5.201 -4.861 1.00 97.38 162 TYR A O 1
ATOM 1224 N N . THR A 1 163 ? -8.901 6.888 -4.435 1.00 97.88 163 THR A N 1
ATOM 1225 C CA . THR A 1 163 ? -8.141 6.826 -5.687 1.00 97.88 163 THR A CA 1
ATOM 1226 C C . THR A 1 163 ? -6.691 6.489 -5.374 1.00 97.88 163 THR A C 1
ATOM 1228 O O . THR A 1 163 ? -6.090 7.104 -4.496 1.00 97.88 163 THR A O 1
ATOM 1231 N N . ILE A 1 164 ? -6.126 5.526 -6.104 1.00 98.25 164 ILE A N 1
ATOM 1232 C CA . ILE A 1 164 ? -4.708 5.166 -6.024 1.00 98.25 164 ILE A CA 1
ATOM 1233 C C . ILE A 1 164 ? -3.981 5.860 -7.178 1.00 98.25 164 ILE A C 1
ATOM 1235 O O . ILE A 1 164 ? -4.318 5.642 -8.341 1.00 98.25 164 ILE A O 1
ATOM 1239 N N . TYR A 1 165 ? -2.977 6.665 -6.852 1.00 97.62 165 TYR A N 1
ATOM 1240 C CA . TYR A 1 165 ? -2.071 7.303 -7.798 1.00 97.62 165 TYR A CA 1
ATOM 1241 C C . TYR A 1 165 ? -0.755 6.529 -7.801 1.00 97.62 165 TYR A C 1
ATOM 1243 O O . TYR A 1 165 ? -0.057 6.472 -6.788 1.00 97.62 165 TYR A O 1
ATOM 1251 N N . ALA A 1 166 ? -0.430 5.912 -8.932 1.00 96.00 166 ALA A N 1
ATOM 1252 C CA . ALA A 1 166 ? 0.775 5.114 -9.102 1.00 96.00 166 ALA A CA 1
ATOM 1253 C C . ALA A 1 166 ? 1.447 5.452 -10.433 1.00 96.00 166 ALA A C 1
ATOM 1255 O O . ALA A 1 166 ? 0.769 5.704 -11.429 1.00 96.00 166 ALA A O 1
ATOM 1256 N N . ALA A 1 167 ? 2.776 5.418 -10.438 1.00 92.31 167 ALA A N 1
ATOM 1257 C CA . ALA A 1 167 ? 3.590 5.462 -11.642 1.00 92.31 167 ALA A CA 1
ATOM 1258 C C . ALA A 1 167 ? 4.287 4.108 -11.772 1.00 92.31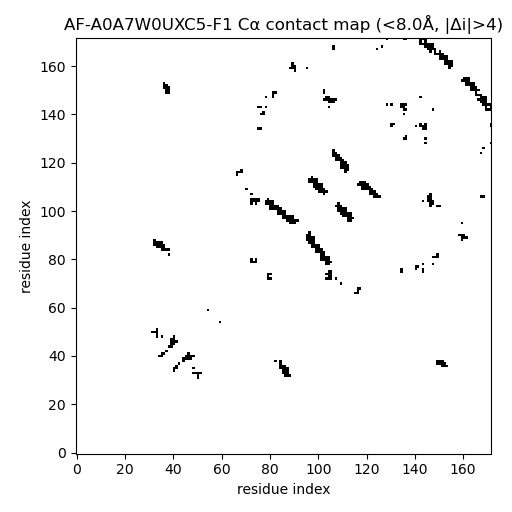 167 ALA A C 1
ATOM 1260 O O . ALA A 1 167 ? 5.149 3.775 -10.961 1.00 92.31 167 ALA A O 1
ATOM 1261 N N . SER A 1 168 ? 3.859 3.304 -12.742 1.00 89.00 168 SER A N 1
ATOM 1262 C CA . SER A 1 168 ? 4.576 2.087 -13.115 1.00 89.00 168 SER A CA 1
ATOM 1263 C C . SER A 1 168 ? 5.756 2.433 -14.004 1.00 89.00 168 SER A C 1
ATOM 1265 O O . SER A 1 168 ? 5.652 3.381 -14.786 1.00 89.00 168 SER A O 1
ATOM 1267 N N . TRP A 1 169 ? 6.797 1.598 -13.952 1.00 84.19 169 TRP A N 1
ATOM 1268 C CA . TRP A 1 169 ? 8.044 1.781 -14.694 1.00 84.19 169 TRP A CA 1
ATOM 1269 C C . TRP A 1 169 ? 8.883 2.988 -14.223 1.00 84.19 169 TRP A C 1
ATOM 1271 O O . TRP A 1 169 ? 8.368 3.973 -13.700 1.00 84.19 169 TRP A O 1
ATOM 1281 N N . ASP A 1 170 ? 10.202 2.895 -14.370 1.00 83.38 170 ASP A N 1
ATOM 1282 C CA . ASP A 1 170 ? 11.178 3.782 -13.716 1.00 83.38 170 ASP A CA 1
ATOM 1283 C C . ASP A 1 170 ? 12.007 4.640 -14.687 1.00 83.38 170 ASP A C 1
ATOM 1285 O O . ASP A 1 170 ? 12.959 5.298 -14.269 1.00 83.38 170 ASP A O 1
ATOM 1289 N N . GLY A 1 171 ? 11.651 4.674 -15.974 1.00 74.38 171 GLY A N 1
ATOM 1290 C CA . GLY A 1 171 ? 12.375 5.466 -16.973 1.00 74.38 171 GLY A CA 1
ATOM 1291 C C . GLY A 1 171 ? 13.355 4.667 -17.833 1.00 74.38 171 GLY A C 1
ATOM 1292 O O . GLY A 1 171 ? 13.939 5.249 -18.753 1.00 74.38 171 GLY A O 1
ATOM 1293 N N . MET A 1 172 ? 13.542 3.367 -17.561 1.00 62.81 172 MET A N 1
ATOM 1294 C CA . MET A 1 172 ? 14.511 2.504 -18.249 1.00 62.81 172 MET A CA 1
ATOM 1295 C C . MET A 1 172 ? 13.892 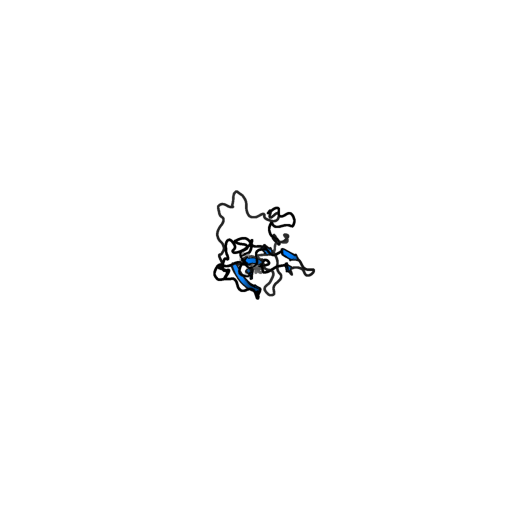1.351 -18.995 1.00 62.81 172 MET A C 1
ATOM 1297 O O . MET A 1 172 ? 13.193 0.499 -18.431 1.00 62.81 172 MET A O 1
#

Nearest PDB structures (foldseek):
  8gy2-assembly1_A  TM=8.250E-01  e=6.087E-02  Gluconobacter oxydans 621H
  6zcw-assembly1_A  TM=7.121E-01  e=4.267E-01  Pseudomonas putida KT2440
  7kzv-assembly1_O  TM=8.263E-01  e=1.813E+00  Homo sapiens
  9hcj-assembly1_R0  TM=6.827E-01  e=1.534E+00  Dictyostelium discoideum
  8qca-assembly1_D  TM=3.797E-01  e=1.162E+00  Saccharomyces cerevisiae